Protein AF-V4T4D0-F1 (afdb_monomer_lite)

Structure (mmCIF, N/CA/C/O backbone):
data_AF-V4T4D0-F1
#
_entry.id   AF-V4T4D0-F1
#
loop_
_atom_site.group_PDB
_atom_site.id
_atom_site.type_symbol
_atom_site.label_atom_id
_atom_site.label_alt_id
_atom_site.label_comp_id
_atom_site.label_asym_id
_atom_site.label_entity_id
_atom_site.label_seq_id
_atom_site.pdbx_PDB_ins_code
_atom_site.Cartn_x
_atom_site.Cartn_y
_atom_site.Cartn_z
_atom_site.occupancy
_atom_site.B_iso_or_equiv
_atom_site.auth_seq_id
_atom_site.auth_comp_id
_atom_site.auth_asym_id
_atom_site.auth_atom_id
_atom_site.pdbx_PDB_model_num
ATOM 1 N N . LYS A 1 1 ? -8.479 16.693 6.439 1.00 70.69 1 LYS A N 1
ATOM 2 C CA . LYS A 1 1 ? -8.375 15.334 7.032 1.00 70.69 1 LYS A CA 1
ATOM 3 C C . LYS A 1 1 ? -9.400 14.459 6.315 1.00 70.69 1 LYS A C 1
ATOM 5 O O . LYS A 1 1 ? -10.505 14.950 6.125 1.00 70.69 1 LYS A O 1
ATOM 10 N N . ILE A 1 2 ? -9.041 13.262 5.845 1.00 83.88 2 ILE A N 1
ATOM 11 C CA . ILE A 1 2 ? -9.998 12.361 5.175 1.00 83.88 2 ILE A CA 1
ATOM 12 C C . ILE A 1 2 ? -11.046 11.924 6.204 1.00 83.88 2 ILE A C 1
ATOM 14 O O . ILE A 1 2 ? -10.679 11.509 7.301 1.00 83.88 2 ILE A O 1
ATOM 18 N N . SER A 1 3 ? -12.326 12.083 5.870 1.00 86.12 3 SER A N 1
ATOM 19 C CA . SER A 1 3 ? -13.456 11.775 6.755 1.00 86.12 3 SER A CA 1
ATOM 20 C C . SER A 1 3 ? -14.027 10.373 6.544 1.00 86.12 3 SER A C 1
ATOM 22 O O . SER A 1 3 ? -14.597 9.820 7.476 1.00 86.12 3 SER A O 1
ATOM 24 N N . ASN A 1 4 ? -13.858 9.793 5.352 1.00 90.62 4 ASN A N 1
ATOM 25 C CA . ASN A 1 4 ? -14.284 8.435 5.029 1.00 90.62 4 ASN A CA 1
ATOM 26 C C . ASN A 1 4 ? -13.222 7.744 4.157 1.00 90.62 4 ASN A C 1
ATOM 28 O O . ASN A 1 4 ? -12.900 8.235 3.075 1.00 90.62 4 ASN A O 1
ATOM 32 N N . TRP A 1 5 ? -12.690 6.622 4.640 1.00 93.50 5 TRP A N 1
ATOM 33 C CA . TRP A 1 5 ? -11.648 5.839 3.972 1.00 93.50 5 TRP A CA 1
ATOM 34 C C . TRP A 1 5 ? -12.191 4.726 3.068 1.00 93.50 5 TRP A C 1
ATOM 36 O O . TRP A 1 5 ? -11.453 4.243 2.216 1.00 93.50 5 TRP A O 1
ATOM 46 N N . ASP A 1 6 ? -13.479 4.386 3.160 1.00 91.69 6 ASP A N 1
ATOM 47 C CA . ASP A 1 6 ? -14.099 3.322 2.352 1.00 91.69 6 ASP A CA 1
ATOM 48 C C . ASP A 1 6 ? -14.111 3.646 0.851 1.00 91.69 6 ASP A C 1
ATOM 50 O O . ASP A 1 6 ? -14.162 2.759 0.002 1.00 91.69 6 ASP A O 1
ATOM 54 N N . ASN A 1 7 ? -14.026 4.937 0.520 1.00 93.31 7 ASN A N 1
ATOM 55 C CA . ASN A 1 7 ? -13.983 5.443 -0.850 1.00 93.31 7 ASN A CA 1
ATOM 56 C C . ASN A 1 7 ? -12.552 5.730 -1.335 1.00 93.31 7 ASN A C 1
ATOM 58 O O . ASN A 1 7 ? -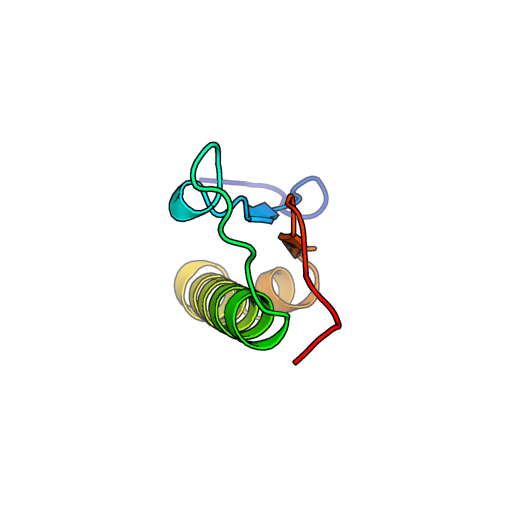12.374 6.390 -2.361 1.00 93.31 7 ASN A O 1
ATOM 62 N N . VAL A 1 8 ? -11.528 5.296 -0.593 1.00 94.25 8 VAL A N 1
ATOM 63 C CA . VAL A 1 8 ? -10.123 5.589 -0.890 1.00 94.25 8 VAL A CA 1
ATOM 64 C C . VAL A 1 8 ? -9.391 4.320 -1.312 1.00 94.25 8 VAL A C 1
ATOM 66 O O . VAL A 1 8 ? -9.447 3.285 -0.654 1.00 94.25 8 VAL A O 1
ATOM 69 N N . VAL A 1 9 ? -8.646 4.428 -2.411 1.00 94.56 9 VAL A N 1
ATOM 70 C CA . VAL A 1 9 ? -7.700 3.410 -2.873 1.00 94.56 9 VAL A CA 1
ATOM 71 C C . VAL A 1 9 ? -6.340 4.073 -3.030 1.00 94.56 9 VAL A C 1
ATOM 73 O O . VAL A 1 9 ? -6.235 5.127 -3.659 1.00 94.56 9 VAL A O 1
ATOM 76 N N . LEU A 1 10 ? -5.297 3.461 -2.472 1.00 94.25 10 LEU A N 1
ATOM 77 C CA . LEU A 1 10 ? -3.923 3.901 -2.699 1.00 94.25 10 LEU A CA 1
ATOM 78 C C . LEU A 1 10 ? -3.345 3.182 -3.911 1.00 94.25 10 LEU A C 1
ATOM 80 O O . LEU A 1 10 ? -3.360 1.959 -3.967 1.00 94.25 10 LEU A O 1
ATOM 84 N N . ALA A 1 11 ? -2.792 3.938 -4.854 1.00 94.38 11 ALA A N 1
ATOM 85 C CA . ALA A 1 11 ? -2.036 3.396 -5.973 1.00 94.38 11 ALA A CA 1
ATOM 86 C C . ALA A 1 11 ? -0.551 3.728 -5.805 1.00 94.38 11 ALA A C 1
ATOM 88 O O . ALA A 1 11 ? -0.182 4.900 -5.735 1.00 94.38 11 ALA A O 1
ATOM 89 N N . TYR A 1 12 ? 0.295 2.703 -5.747 1.00 92.31 12 TYR A N 1
ATOM 90 C CA . TYR A 1 12 ? 1.745 2.843 -5.760 1.00 92.31 12 TYR A CA 1
ATOM 91 C C . TYR A 1 12 ? 2.278 2.681 -7.188 1.00 92.31 12 TYR A C 1
ATOM 93 O O . TYR A 1 12 ? 2.113 1.627 -7.802 1.00 92.31 12 TYR A O 1
ATOM 101 N N . GLU A 1 13 ? 2.937 3.721 -7.704 1.00 91.25 13 GLU A N 1
ATOM 102 C CA . GLU A 1 13 ? 3.575 3.733 -9.023 1.00 91.25 13 GLU A CA 1
ATOM 103 C C . GLU A 1 13 ? 5.084 4.005 -8.878 1.00 91.25 13 GLU A C 1
ATOM 105 O O . GLU A 1 13 ? 5.484 5.099 -8.466 1.00 91.25 13 GLU A O 1
ATOM 110 N N . PRO A 1 14 ? 5.958 3.028 -9.182 1.00 87.88 14 PRO A N 1
ATOM 111 C CA . PRO A 1 14 ? 7.400 3.214 -9.077 1.00 87.88 14 PRO A CA 1
ATOM 112 C C . PRO A 1 14 ? 7.928 4.085 -10.222 1.00 87.88 14 PRO A C 1
ATOM 114 O O . PRO A 1 14 ? 8.340 3.591 -11.265 1.00 87.88 14 PRO A O 1
ATOM 117 N N . VAL A 1 15 ? 7.998 5.400 -10.026 1.00 88.19 15 VAL A N 1
ATOM 118 C CA . VAL A 1 15 ? 8.476 6.330 -11.071 1.00 88.19 15 VAL A CA 1
ATOM 119 C C . VAL A 1 15 ? 9.899 6.042 -11.569 1.00 88.19 15 VAL A C 1
ATOM 121 O O . VAL A 1 15 ? 10.240 6.363 -12.702 1.00 88.19 15 VAL A O 1
ATOM 124 N N . TRP A 1 16 ? 10.724 5.374 -10.761 1.00 83.00 16 TRP A N 1
ATOM 125 C CA . TRP A 1 16 ? 12.097 5.003 -11.109 1.00 83.00 16 TRP A CA 1
ATOM 126 C C . TRP A 1 16 ? 12.197 3.908 -12.193 1.00 83.00 16 TRP A C 1
ATOM 128 O O . TRP A 1 16 ? 13.268 3.743 -12.788 1.00 83.00 16 TRP A O 1
ATOM 138 N N . VAL A 1 17 ? 11.110 3.178 -12.492 1.00 82.81 17 VAL A N 1
ATOM 139 C CA . VAL A 1 17 ? 11.068 2.211 -13.615 1.00 82.81 17 VAL A CA 1
ATOM 140 C C . VAL A 1 17 ? 10.542 2.821 -14.918 1.00 82.81 17 VAL A C 1
ATOM 142 O O . VAL A 1 17 ? 10.685 2.230 -15.989 1.00 82.81 17 VAL A O 1
ATOM 145 N N . ILE A 1 18 ? 9.940 4.011 -14.863 1.00 81.56 18 ILE A N 1
ATOM 146 C CA . ILE A 1 18 ? 9.306 4.628 -16.029 1.00 81.56 18 ILE A CA 1
ATOM 147 C C . ILE A 1 18 ? 10.390 5.130 -16.984 1.00 81.56 18 ILE A C 1
ATOM 149 O O . ILE A 1 18 ? 11.207 5.978 -16.639 1.00 81.56 18 ILE A O 1
ATOM 153 N N . GLY A 1 19 ? 10.408 4.589 -18.203 1.00 80.25 19 GLY A N 1
ATOM 154 C CA . GLY A 1 19 ? 11.370 4.978 -19.238 1.00 80.25 19 GLY A CA 1
ATOM 155 C C . GLY A 1 19 ? 12.795 4.449 -19.034 1.00 80.25 19 GLY A C 1
ATOM 156 O O . GLY A 1 19 ? 13.679 4.814 -19.805 1.00 80.25 19 GLY A O 1
ATOM 157 N N . THR A 1 20 ? 13.046 3.574 -18.048 1.00 77.12 20 THR A N 1
ATOM 158 C CA . THR A 1 20 ? 14.417 3.165 -17.676 1.00 77.12 20 THR A CA 1
ATOM 159 C C . THR A 1 20 ? 14.832 1.760 -18.130 1.00 77.12 20 THR A C 1
ATOM 161 O O . THR A 1 20 ? 15.930 1.324 -17.796 1.00 77.12 20 THR A O 1
ATOM 164 N N . ARG A 1 21 ? 13.999 1.029 -18.894 1.00 80.06 21 ARG A N 1
ATOM 165 C CA . ARG A 1 21 ? 14.168 -0.418 -19.208 1.00 80.06 21 ARG A CA 1
ATOM 166 C C . ARG A 1 21 ? 14.359 -1.317 -17.972 1.00 80.06 21 ARG A C 1
ATOM 168 O O . ARG A 1 21 ? 14.671 -2.495 -18.112 1.00 80.06 21 ARG A O 1
ATOM 175 N N . LYS A 1 22 ? 14.177 -0.773 -16.769 1.00 81.44 22 LYS A N 1
ATOM 176 C CA . LYS A 1 22 ? 14.186 -1.509 -15.510 1.00 81.44 22 LYS A CA 1
ATOM 177 C C . LYS A 1 22 ? 12.757 -1.916 -15.177 1.00 81.44 22 LYS A C 1
ATOM 179 O O . LYS A 1 22 ? 11.801 -1.304 -15.641 1.00 81.44 22 LYS A O 1
ATOM 184 N N . VAL A 1 23 ? 12.632 -2.955 -14.369 1.00 82.62 23 VAL A N 1
ATOM 185 C CA . VAL A 1 23 ? 11.361 -3.507 -13.897 1.00 82.62 23 VAL A CA 1
ATOM 186 C C . VAL A 1 23 ? 11.448 -3.658 -12.390 1.00 82.62 23 VAL A C 1
ATOM 188 O O . VAL A 1 23 ? 12.523 -3.949 -11.863 1.00 82.62 23 VAL A O 1
ATOM 191 N N . ALA A 1 24 ? 10.338 -3.433 -11.692 1.00 83.88 24 ALA A N 1
ATOM 192 C CA . ALA A 1 24 ? 10.299 -3.713 -10.267 1.00 83.88 24 ALA A CA 1
ATOM 193 C C . ALA A 1 24 ? 10.138 -5.220 -10.063 1.00 83.88 24 ALA A C 1
ATOM 195 O O . ALA A 1 24 ? 9.396 -5.883 -10.798 1.00 83.88 2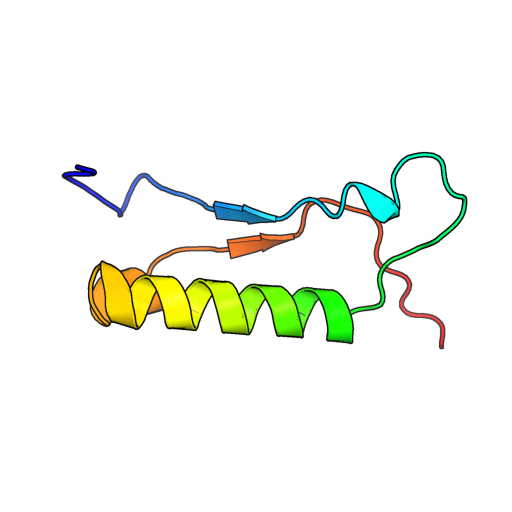4 ALA A O 1
ATOM 196 N N . ILE A 1 25 ? 10.816 -5.755 -9.052 1.00 89.44 25 ILE A N 1
ATOM 197 C CA . ILE A 1 25 ? 10.570 -7.128 -8.611 1.00 89.44 25 ILE A CA 1
ATOM 198 C C . ILE A 1 25 ? 9.396 -7.158 -7.617 1.00 89.44 25 ILE A C 1
ATOM 200 O O . ILE A 1 25 ? 9.206 -6.194 -6.868 1.00 89.44 25 ILE A O 1
ATOM 204 N N . PRO A 1 26 ? 8.625 -8.259 -7.542 1.00 90.44 26 PRO A N 1
ATOM 205 C CA . PRO A 1 26 ? 7.492 -8.377 -6.622 1.00 90.44 26 PRO A CA 1
ATOM 206 C C . PRO A 1 26 ? 7.848 -8.090 -5.157 1.00 90.44 26 PRO A C 1
ATOM 208 O O . PRO A 1 26 ? 7.057 -7.482 -4.441 1.00 90.44 26 PRO A O 1
ATOM 211 N N . ALA A 1 27 ? 9.058 -8.457 -4.723 1.00 90.62 27 ALA A N 1
ATOM 212 C CA . ALA A 1 27 ? 9.534 -8.188 -3.367 1.00 90.62 27 ALA A CA 1
ATOM 213 C C . ALA A 1 27 ? 9.618 -6.683 -3.050 1.00 90.62 27 ALA A C 1
ATOM 215 O O . ALA A 1 27 ? 9.207 -6.268 -1.973 1.00 90.62 27 ALA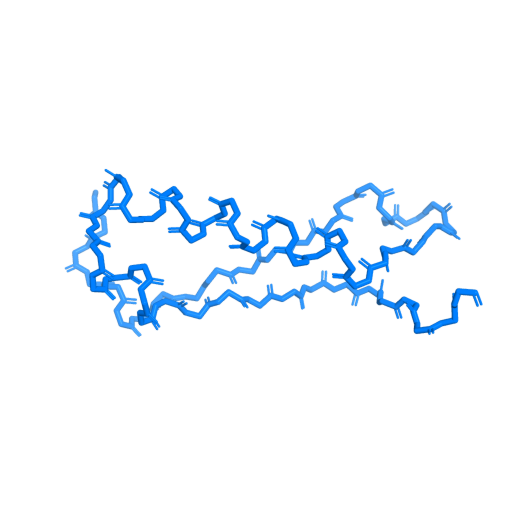 A O 1
ATOM 216 N N . GLN A 1 28 ? 10.067 -5.859 -4.005 1.00 90.44 28 GLN A N 1
ATOM 217 C CA . GLN A 1 28 ? 10.122 -4.401 -3.840 1.00 90.44 28 GLN A CA 1
ATOM 218 C C . GLN A 1 28 ? 8.719 -3.792 -3.754 1.00 90.44 28 GLN A C 1
ATOM 220 O O . GLN A 1 28 ? 8.476 -2.897 -2.951 1.00 90.44 28 GLN A O 1
ATOM 225 N N . ALA A 1 29 ? 7.775 -4.286 -4.562 1.00 90.69 29 ALA A N 1
ATOM 226 C CA . ALA A 1 29 ? 6.383 -3.848 -4.474 1.00 90.69 29 ALA A CA 1
ATOM 227 C C . ALA A 1 29 ? 5.772 -4.201 -3.105 1.00 90.69 29 ALA A C 1
ATOM 229 O O . ALA A 1 29 ? 5.088 -3.373 -2.504 1.00 90.69 29 ALA A O 1
ATOM 230 N N . GLN A 1 30 ? 6.068 -5.400 -2.591 1.00 93.56 30 GLN A N 1
ATOM 231 C CA . GLN A 1 30 ? 5.588 -5.851 -1.287 1.00 93.56 30 GLN A CA 1
ATOM 232 C C . GLN A 1 30 ? 6.180 -5.042 -0.127 1.00 93.56 30 GLN A C 1
ATOM 234 O O . GLN A 1 30 ? 5.454 -4.716 0.811 1.00 93.56 30 GLN A O 1
ATOM 239 N N . GLU A 1 31 ? 7.467 -4.698 -0.189 1.00 94.75 31 GLU A N 1
ATOM 240 C CA . GLU A 1 31 ? 8.131 -3.860 0.815 1.00 94.75 31 GLU A CA 1
ATOM 241 C C . GLU A 1 31 ? 7.444 -2.494 0.934 1.00 94.75 31 GLU A C 1
ATOM 243 O O . GLU A 1 31 ? 7.060 -2.078 2.028 1.00 94.75 31 GLU A O 1
ATOM 248 N N . VAL A 1 32 ? 7.174 -1.844 -0.201 1.00 94.81 32 VAL A N 1
ATOM 249 C CA . VAL A 1 32 ? 6.470 -0.556 -0.214 1.00 94.81 32 VAL A CA 1
ATOM 250 C C . VAL A 1 32 ? 5.030 -0.695 0.279 1.00 94.81 32 VAL A C 1
ATOM 252 O O . VAL A 1 32 ? 4.560 0.146 1.042 1.00 94.81 32 VAL A O 1
ATOM 255 N N . HIS A 1 33 ? 4.316 -1.756 -0.107 1.00 95.50 33 HIS A N 1
ATOM 256 C CA . HIS A 1 33 ? 2.968 -2.004 0.411 1.00 95.50 33 HIS A CA 1
ATOM 257 C C . HIS A 1 33 ? 2.957 -2.183 1.937 1.00 95.50 33 HIS A C 1
ATOM 259 O O . HIS A 1 33 ? 2.065 -1.652 2.602 1.00 95.50 33 HIS A O 1
ATOM 265 N N . ALA A 1 34 ? 3.943 -2.888 2.498 1.00 96.44 34 ALA A N 1
ATOM 266 C CA . ALA A 1 34 ? 4.065 -3.088 3.940 1.00 96.44 34 ALA A CA 1
ATOM 267 C C . ALA A 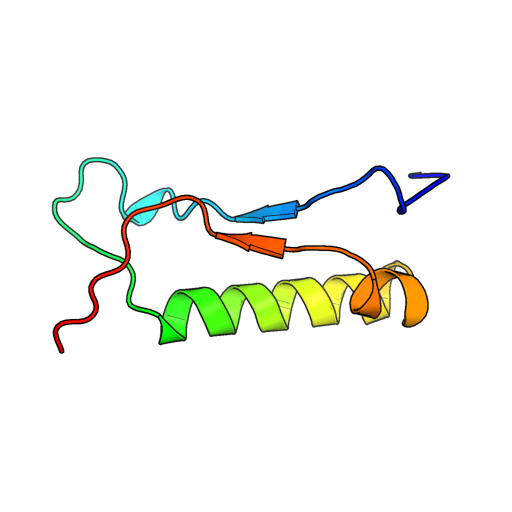1 34 ? 4.357 -1.772 4.679 1.00 96.44 34 ALA A C 1
ATOM 269 O O . ALA A 1 34 ? 3.707 -1.473 5.684 1.00 96.44 34 ALA A O 1
ATOM 270 N N . GLU A 1 35 ? 5.274 -0.957 4.153 1.00 96.88 35 GLU A N 1
ATOM 271 C CA . GLU A 1 35 ? 5.574 0.385 4.668 1.00 96.88 35 GLU A CA 1
ATOM 272 C C . GLU A 1 35 ? 4.330 1.294 4.641 1.00 96.88 35 GLU A C 1
ATOM 274 O O . GLU A 1 35 ? 4.003 1.936 5.641 1.00 96.88 35 GLU A O 1
ATOM 279 N N . LEU A 1 36 ? 3.566 1.292 3.541 1.00 96.56 36 LEU A N 1
ATOM 280 C CA . LEU A 1 36 ? 2.328 2.071 3.420 1.00 96.56 36 LEU A CA 1
ATOM 281 C C . LEU A 1 36 ? 1.244 1.607 4.406 1.00 96.56 36 LEU A C 1
ATOM 283 O O . LEU A 1 36 ? 0.596 2.442 5.040 1.00 96.56 36 LEU A O 1
ATOM 287 N N . GLN A 1 37 ? 1.055 0.294 4.585 1.00 96.94 37 GLN A N 1
ATOM 288 C CA . GLN A 1 37 ? 0.122 -0.228 5.594 1.00 96.94 37 GLN A CA 1
ATOM 289 C C . GLN A 1 37 ? 0.541 0.151 7.014 1.00 96.94 37 GLN A C 1
ATOM 291 O O . GLN A 1 37 ? -0.303 0.546 7.824 1.00 96.94 37 GLN A O 1
ATOM 296 N N . LYS A 1 38 ? 1.838 0.058 7.325 1.00 97.56 38 LYS A N 1
ATOM 297 C CA . LYS A 1 38 ? 2.377 0.475 8.622 1.00 97.56 38 LYS A CA 1
ATOM 298 C C . LYS A 1 38 ? 2.106 1.957 8.869 1.00 97.56 38 LYS A C 1
ATOM 300 O O . LYS A 1 38 ? 1.580 2.309 9.925 1.00 97.56 38 LYS A O 1
ATOM 305 N N . TRP A 1 39 ? 2.360 2.803 7.873 1.00 97.38 39 TRP A N 1
ATOM 306 C CA . TRP A 1 39 ? 2.079 4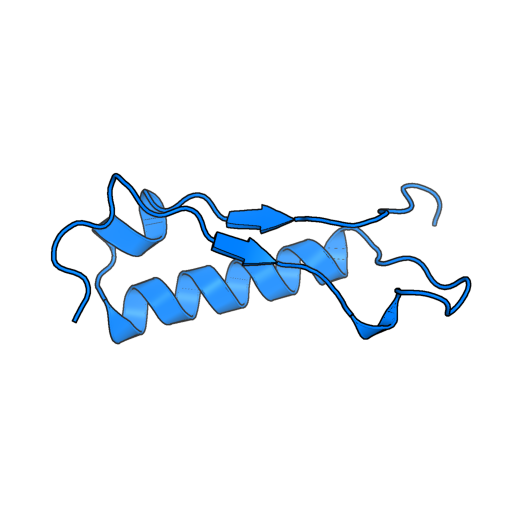.230 7.964 1.00 97.38 39 TRP A CA 1
ATOM 307 C C . TRP A 1 39 ? 0.592 4.507 8.225 1.00 97.38 39 TRP A C 1
ATOM 309 O O . TRP A 1 39 ? 0.272 5.292 9.118 1.00 97.38 39 TRP A O 1
ATOM 319 N N . LEU A 1 40 ? -0.323 3.831 7.517 1.00 96.38 40 LEU A N 1
ATOM 320 C CA . LEU A 1 40 ? -1.770 3.961 7.749 1.00 96.38 40 LEU A CA 1
ATOM 321 C C . LEU A 1 40 ? -2.160 3.558 9.174 1.00 96.38 40 LEU A C 1
ATOM 323 O O . LEU A 1 40 ? -2.967 4.237 9.811 1.00 96.38 40 LEU A O 1
ATOM 327 N N . LYS A 1 41 ? -1.564 2.482 9.692 1.00 96.81 41 LYS A N 1
ATOM 328 C CA . LYS A 1 41 ? -1.838 1.993 11.045 1.00 96.81 41 LYS A CA 1
ATOM 329 C C . LYS A 1 41 ? -1.420 3.006 12.109 1.00 96.81 41 LYS A C 1
ATOM 331 O O . LYS A 1 41 ? -2.159 3.209 13.069 1.00 96.81 41 LYS A O 1
ATOM 336 N N . GLU A 1 42 ? -0.255 3.623 11.931 1.00 97.38 42 GLU A N 1
ATOM 337 C CA . GLU A 1 42 ? 0.331 4.583 12.874 1.00 97.38 42 GLU A CA 1
ATOM 338 C C . GLU A 1 42 ? -0.326 5.970 12.797 1.00 97.38 42 GLU A C 1
ATOM 340 O O . GLU A 1 42 ? -0.512 6.619 13.824 1.00 97.38 42 GLU A O 1
ATOM 345 N N . ASN A 1 43 ? -0.700 6.422 11.596 1.00 95.31 43 ASN A N 1
ATOM 346 C CA . ASN A 1 43 ? -1.141 7.802 11.357 1.00 95.31 43 ASN A CA 1
ATOM 347 C C . ASN A 1 43 ? -2.662 7.956 11.222 1.00 95.31 43 ASN A C 1
ATOM 349 O O . ASN A 1 43 ? -3.176 9.074 11.323 1.00 95.31 43 ASN A O 1
ATOM 353 N N . VAL A 1 44 ? -3.388 6.861 10.979 1.00 94.44 44 VAL A N 1
ATOM 354 C CA . VAL A 1 44 ? -4.846 6.872 10.816 1.00 94.44 44 VAL A CA 1
ATOM 355 C C . VAL A 1 44 ? -5.510 6.008 11.880 1.00 94.44 44 VAL A C 1
ATOM 357 O O . VAL A 1 44 ? -6.091 6.561 12.811 1.00 94.44 44 VAL A O 1
ATOM 360 N N . ASN A 1 45 ? -5.444 4.682 11.734 1.00 94.88 45 ASN A N 1
ATOM 361 C CA . ASN A 1 45 ? -5.796 3.658 12.723 1.00 94.88 45 ASN A CA 1
ATOM 362 C C . ASN A 1 45 ? -5.621 2.253 12.102 1.00 94.88 45 ASN A C 1
ATOM 364 O O . ASN A 1 45 ? -5.410 2.096 10.897 1.00 94.88 45 ASN A O 1
ATOM 368 N N . ALA A 1 46 ? -5.737 1.215 12.934 1.00 95.81 46 ALA A N 1
ATOM 369 C CA . ALA A 1 46 ? -5.576 -0.174 12.508 1.00 95.81 46 ALA A CA 1
ATOM 370 C C . ALA A 1 46 ? -6.684 -0.686 11.568 1.00 95.81 46 ALA A C 1
ATOM 372 O O . ALA A 1 46 ? -6.404 -1.533 10.724 1.00 95.81 46 ALA A O 1
ATOM 373 N N . GLU A 1 47 ? -7.914 -0.185 11.696 1.00 95.56 47 GLU A N 1
ATOM 374 C CA . GLU A 1 47 ? -9.050 -0.612 10.870 1.00 95.56 47 GLU A CA 1
ATOM 375 C C . GLU A 1 47 ? -8.882 -0.144 9.422 1.00 95.56 47 GLU A C 1
ATOM 377 O O . GLU A 1 47 ? -8.930 -0.952 8.498 1.00 95.56 47 GLU A O 1
ATOM 382 N N . VAL A 1 48 ? -8.557 1.137 9.235 1.00 95.44 48 VAL A N 1
ATOM 383 C CA . VAL A 1 48 ? -8.254 1.734 7.932 1.00 95.44 48 VAL A CA 1
ATOM 384 C C . VAL A 1 48 ? -7.059 1.043 7.289 1.00 95.44 48 VAL A C 1
ATOM 386 O O . VAL A 1 48 ? -7.101 0.739 6.101 1.00 95.44 48 VAL A O 1
ATOM 389 N N . ALA A 1 49 ? -6.000 0.756 8.047 1.00 96.00 49 ALA A N 1
ATOM 390 C CA . ALA A 1 49 ? -4.833 0.060 7.507 1.00 96.00 49 ALA A CA 1
ATOM 391 C C . ALA A 1 49 ? -5.165 -1.342 6.966 1.00 96.00 49 ALA A C 1
ATOM 393 O O . ALA A 1 49 ? -4.562 -1.778 5.986 1.00 96.00 49 ALA A O 1
ATOM 394 N N . ALA A 1 50 ? -6.119 -2.035 7.594 1.00 95.06 50 ALA A N 1
ATOM 395 C CA . ALA A 1 50 ? -6.558 -3.364 7.184 1.00 95.06 50 ALA A CA 1
ATOM 396 C C . ALA A 1 50 ? -7.563 -3.335 6.019 1.00 95.06 50 ALA A C 1
ATOM 398 O O . ALA A 1 50 ? -7.542 -4.236 5.180 1.00 95.06 50 ALA A O 1
ATOM 399 N N . SER A 1 51 ? -8.439 -2.326 5.954 1.00 95.38 51 SER A N 1
ATOM 400 C CA . SER A 1 51 ? -9.487 -2.225 4.927 1.00 95.38 51 SER A CA 1
ATOM 401 C C . SER A 1 51 ? -9.036 -1.510 3.648 1.00 95.38 51 SER A C 1
ATOM 403 O O . SER A 1 51 ? -9.566 -1.784 2.566 1.00 95.38 51 SER A O 1
ATOM 405 N N . THR A 1 52 ? -8.046 -0.618 3.744 1.00 95.25 52 THR A N 1
ATOM 406 C CA . THR A 1 52 ? -7.563 0.179 2.610 1.00 95.25 52 THR A CA 1
ATOM 407 C C . THR A 1 52 ? -6.868 -0.704 1.582 1.00 95.25 52 THR A C 1
ATOM 409 O O . THR A 1 52 ? -5.877 -1.378 1.868 1.00 95.25 52 THR A O 1
ATOM 412 N N . ARG A 1 53 ? -7.349 -0.659 0.336 1.00 95.81 53 ARG A N 1
ATOM 413 C CA . ARG A 1 53 ? -6.695 -1.348 -0.782 1.00 95.81 53 ARG A CA 1
ATOM 414 C C . ARG A 1 53 ? -5.512 -0.535 -1.279 1.00 95.81 53 ARG A C 1
ATOM 416 O O . ARG A 1 53 ? -5.651 0.647 -1.594 1.00 95.81 53 ARG A O 1
ATOM 423 N N . ILE A 1 54 ? -4.375 -1.211 -1.397 1.00 95.38 54 ILE A N 1
ATOM 424 C CA . ILE A 1 54 ? -3.157 -0.678 -1.996 1.00 95.38 54 ILE A CA 1
ATOM 425 C C . ILE A 1 54 ? -2.905 -1.456 -3.284 1.00 95.38 54 ILE A C 1
ATOM 427 O O . ILE A 1 54 ? -2.740 -2.676 -3.259 1.00 95.38 54 ILE A O 1
ATOM 431 N N . ILE A 1 55 ? -2.935 -0.757 -4.413 1.00 94.38 55 ILE A N 1
ATOM 432 C CA . ILE A 1 55 ? -2.725 -1.331 -5.737 1.00 94.38 55 ILE A CA 1
ATOM 433 C C . ILE A 1 55 ? -1.354 -0.928 -6.260 1.00 94.38 55 ILE A C 1
ATOM 435 O O . ILE A 1 55 ? -0.958 0.233 -6.191 1.00 94.38 55 ILE A O 1
ATOM 439 N N . TYR A 1 56 ? -0.643 -1.890 -6.829 1.00 91.62 56 TYR A N 1
ATOM 440 C CA . TYR A 1 56 ? 0.575 -1.619 -7.573 1.00 91.62 56 TYR A CA 1
ATOM 441 C C . TYR A 1 56 ? 0.214 -1.256 -9.017 1.00 91.62 56 TYR A C 1
ATOM 443 O O . TYR A 1 56 ? -0.525 -1.988 -9.680 1.00 91.62 56 TYR A O 1
ATOM 451 N N . ARG A 1 57 ? 0.747 -0.142 -9.519 1.00 86.94 57 ARG A N 1
ATOM 452 C CA . ARG A 1 57 ? 0.547 0.333 -10.891 1.00 86.94 57 ARG A CA 1
ATOM 453 C C . ARG A 1 57 ? 1.897 0.414 -11.597 1.00 86.94 57 ARG A C 1
ATOM 455 O O . ARG A 1 57 ? 2.628 1.386 -11.451 1.00 86.94 57 ARG A O 1
ATOM 462 N N . GLY A 1 58 ? 2.236 -0.622 -12.357 1.00 79.69 58 GLY A N 1
ATOM 463 C CA . GLY A 1 58 ? 3.509 -0.706 -13.071 1.00 79.69 58 GLY A CA 1
ATOM 464 C C . GLY A 1 58 ? 3.741 -2.079 -13.694 1.00 79.69 58 GLY A C 1
ATOM 465 O O . GLY A 1 58 ? 2.855 -2.934 -13.684 1.00 79.69 58 GLY A O 1
ATOM 466 N N . ILE A 1 59 ? 4.949 -2.296 -14.212 1.00 74.56 59 ILE A N 1
ATOM 467 C CA . ILE A 1 59 ? 5.370 -3.580 -14.782 1.00 74.56 59 ILE A CA 1
ATOM 468 C C . ILE A 1 59 ? 6.169 -4.350 -13.729 1.00 74.56 59 ILE A C 1
ATOM 470 O O . ILE A 1 59 ? 7.203 -3.875 -13.254 1.00 74.56 59 ILE A O 1
ATOM 474 N N . LEU A 1 60 ? 5.696 -5.554 -13.407 1.00 75.62 60 LEU A N 1
ATOM 475 C CA . LEU A 1 60 ? 6.408 -6.523 -12.577 1.00 75.62 60 LEU A CA 1
ATOM 476 C C . LEU A 1 60 ? 7.064 -7.574 -13.474 1.00 75.62 60 LEU A C 1
ATOM 478 O O . LEU A 1 60 ? 6.413 -8.104 -14.375 1.00 75.62 60 LEU A O 1
ATOM 482 N N . SER A 1 61 ? 8.329 -7.905 -13.211 1.00 68.62 61 SER A N 1
ATOM 48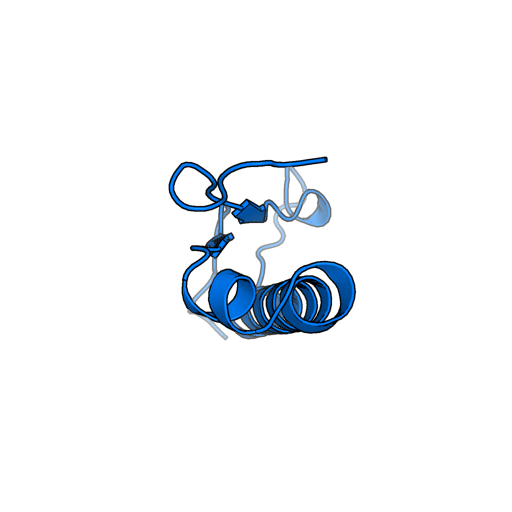3 C CA . SER A 1 61 ? 8.943 -9.113 -13.776 1.00 68.62 61 SER A CA 1
ATOM 484 C C . SER A 1 61 ? 8.799 -10.274 -12.801 1.00 68.62 61 SER A C 1
ATOM 486 O O . SER A 1 61 ? 9.156 -10.150 -11.632 1.00 68.62 61 SER A O 1
ATOM 488 N N . LEU A 1 62 ? 8.292 -11.405 -13.292 1.00 61.94 62 LEU A N 1
ATOM 489 C CA . LEU A 1 62 ? 8.248 -12.678 -12.562 1.00 61.94 62 LEU A CA 1
ATOM 490 C C . LEU A 1 62 ? 9.497 -13.541 -12.802 1.00 61.94 62 LEU A C 1
ATOM 492 O O . LEU A 1 62 ? 9.659 -14.566 -12.147 1.00 61.94 62 LEU A O 1
ATOM 496 N N . LEU A 1 63 ? 10.363 -13.140 -13.736 1.00 52.12 63 LEU A N 1
ATOM 497 C CA . LEU A 1 63 ? 11.626 -13.813 -14.028 1.00 52.12 63 LEU A CA 1
ATOM 498 C C . LEU A 1 63 ? 12.722 -13.187 -13.158 1.00 52.12 63 LEU A C 1
ATOM 500 O O . LEU A 1 63 ? 13.072 -12.019 -13.354 1.00 52.12 63 LEU A O 1
ATOM 504 N N . CYS A 1 64 ? 13.180 -13.966 -12.177 1.00 44.19 64 CYS A N 1
ATOM 505 C CA . CYS A 1 64 ? 14.471 -13.829 -11.508 1.00 44.19 64 CYS A CA 1
ATOM 506 C C . CYS A 1 64 ? 15.488 -14.652 -12.304 1.00 44.19 64 CYS A C 1
ATOM 508 O O . CYS A 1 64 ? 15.128 -15.805 -12.644 1.00 44.19 64 CYS A O 1
#

pLDDT: mean 88.38, std 10.68, range [44.19, 97.56]

Sequence (64 aa):
KISNWDNVVLAYEPVWVIGTRKVAIPAQAQEVHAELQKWLKENVNAEVAASTRIIYRGILSLLC

Secondary structure (DSSP, 8-state):
--S-STT-EEEE--GGGTTSS--B-HHHHHHHHHHHHHHHHHHT-HHHHHH-EEEE-SPBP---

Radius of gyration: 13.61 Å; chains: 1; bounding box: 29×29×32 Å

InterPro domains:
  IPR000652 Triosephosphate isomerase [PF00121] (3-57)
  IPR000652 Triosephosphate isomerase [PS51440] (1-64)
  IPR000652 Triosephosphate isomerase [PTHR21139] (1-59)
  IPR013785 Aldolase-type TIM barrel [G3DSA:3.20.20.70] (1-61)
  IPR035990 Triosephosphate isomerase superfamily [SSF51351] (3-58)

Organism: Citrus clementina (NCBI:txid85681)

Foldseek 3Di:
DDPDLLPDEAEDEDPVCPPPVDADEPVVVVVVLVVVLVCCCVPPRNVSSVNHHYHYDGGYDPPD